Protein AF-A0A522TYA0-F1 (afdb_monomer_lite)

pLDDT: mean 96.05, std 3.78, range [71.38, 98.75]

Secondary structure (DSSP, 8-state):
----SHHHHHHHHHHHT---SS-EEEEES---TTHHHHHTSHHHHTT-EEEE---TTTS-HHHHHHHHHTT-EEEE-TT---EEEEE--

Sequence (89 aa):
MILTTTQPIAKKIREVLAPGNGRRIVIVAFVGQDALQVIGGKDAAKGLELYCWDNPTSTSPIGIRELFKEGARIYFVDDLHMKVFWSER

Radius of gyration: 12.28 Å; chains: 1; bounding box: 30×28×27 Å

Foldseek 3Di:
DDDDDLVVVLVVLLVQLPDDDWAKEWQAAEFDLCNQVSNPHLRSLARHEYEYAPPVVGHDPNRVVRSVVSHHHYHHDPPGHDTDTHIDD

Structure (mmCIF, N/CA/C/O backbone):
data_AF-A0A522TYA0-F1
#
_entry.id   AF-A0A522TYA0-F1
#
loop_
_atom_site.group_PDB
_atom_site.id
_atom_site.type_symbol
_atom_site.label_atom_id
_atom_site.label_alt_id
_atom_site.label_comp_id
_atom_site.label_asym_id
_atom_site.label_entity_id
_atom_site.label_seq_id
_atom_site.pdbx_PDB_ins_code
_atom_site.Cartn_x
_atom_site.Cartn_y
_atom_site.Cartn_z
_atom_site.occupancy
_atom_site.B_iso_or_equiv
_atom_site.auth_seq_id
_atom_site.auth_comp_id
_atom_site.auth_asym_id
_atom_site.auth_atom_id
_atom_site.pdbx_PDB_model_num
ATOM 1 N N . MET A 1 1 ? -14.222 16.419 -7.047 1.00 81.75 1 MET A N 1
ATOM 2 C CA . MET A 1 1 ? -12.945 17.156 -6.903 1.00 81.75 1 MET A CA 1
ATOM 3 C C . MET A 1 1 ? -11.820 16.246 -7.366 1.00 81.75 1 MET A C 1
ATOM 5 O O . MET A 1 1 ? -11.791 15.103 -6.931 1.00 81.75 1 MET A O 1
ATOM 9 N N . ILE A 1 2 ? -10.946 16.724 -8.251 1.00 91.62 2 ILE A N 1
ATOM 10 C CA . ILE A 1 2 ? -9.783 15.976 -8.756 1.00 91.62 2 ILE A CA 1
ATOM 11 C C . ILE A 1 2 ? -8.540 16.478 -8.011 1.00 91.62 2 ILE A C 1
ATOM 13 O O . ILE A 1 2 ? -8.386 17.684 -7.836 1.00 91.62 2 ILE A O 1
ATOM 17 N N . LEU A 1 3 ? -7.683 15.564 -7.547 1.00 95.06 3 LEU A N 1
ATOM 18 C CA . LEU A 1 3 ? -6.427 15.879 -6.857 1.00 95.06 3 LEU A CA 1
ATOM 19 C C . LEU A 1 3 ? -5.267 15.720 -7.847 1.00 95.06 3 LEU A C 1
ATOM 21 O O . LEU A 1 3 ? -5.147 14.667 -8.464 1.00 95.06 3 LEU A O 1
ATOM 25 N N . THR A 1 4 ? -4.427 16.744 -8.005 1.00 94.62 4 THR A N 1
ATOM 26 C CA . THR A 1 4 ? -3.385 16.784 -9.054 1.00 94.62 4 THR A CA 1
ATOM 27 C C . THR A 1 4 ? -1.958 16.854 -8.518 1.00 94.62 4 THR A C 1
ATOM 29 O O . THR A 1 4 ? -1.010 16.800 -9.295 1.00 94.62 4 THR A O 1
ATOM 32 N N . THR A 1 5 ? -1.780 16.960 -7.201 1.00 95.69 5 THR A N 1
ATOM 33 C CA . THR A 1 5 ? -0.461 17.030 -6.563 1.00 95.69 5 THR A CA 1
ATOM 34 C C . THR A 1 5 ? -0.301 15.947 -5.503 1.00 95.69 5 THR A C 1
ATOM 36 O O . THR A 1 5 ? -1.270 15.485 -4.892 1.00 95.69 5 THR A O 1
ATOM 39 N N . THR A 1 6 ? 0.945 15.534 -5.272 1.00 91.88 6 THR A N 1
ATOM 40 C CA . THR A 1 6 ? 1.284 14.391 -4.415 1.00 91.88 6 THR A CA 1
ATOM 41 C C . THR A 1 6 ? 0.776 14.545 -2.984 1.00 91.88 6 THR A C 1
ATOM 43 O O . THR A 1 6 ? 0.226 13.602 -2.422 1.00 91.88 6 THR A O 1
ATOM 46 N N . GLN A 1 7 ? 0.915 15.729 -2.381 1.00 93.94 7 GLN A N 1
ATOM 47 C CA . GLN A 1 7 ? 0.566 15.937 -0.972 1.00 93.94 7 GLN A CA 1
ATOM 48 C C . GLN A 1 7 ? -0.948 15.775 -0.700 1.00 93.94 7 GLN A C 1
ATOM 50 O O . GLN A 1 7 ? -1.297 15.001 0.195 1.00 93.94 7 GLN A O 1
ATOM 55 N N . PRO A 1 8 ? -1.868 16.416 -1.450 1.00 95.69 8 PRO A N 1
ATOM 56 C CA . PRO A 1 8 ? -3.303 16.152 -1.343 1.00 95.69 8 PRO A CA 1
ATOM 57 C C . PRO A 1 8 ? -3.691 14.699 -1.624 1.00 95.69 8 PRO A C 1
ATOM 59 O O . PRO A 1 8 ? -4.552 14.168 -0.927 1.00 95.69 8 PRO A O 1
ATOM 62 N N . ILE A 1 9 ? -3.055 14.043 -2.603 1.00 95.12 9 ILE A N 1
ATOM 63 C CA . ILE A 1 9 ? -3.317 12.627 -2.911 1.00 95.12 9 ILE A CA 1
ATOM 64 C C . ILE A 1 9 ? -2.932 11.747 -1.719 1.00 95.12 9 ILE A C 1
ATOM 66 O O . ILE A 1 9 ? -3.758 10.974 -1.240 1.00 95.12 9 ILE A O 1
ATOM 70 N N . ALA A 1 10 ? -1.721 11.911 -1.180 1.00 94.19 10 ALA A N 1
ATOM 71 C CA . ALA A 1 10 ? -1.253 11.164 -0.014 1.00 94.19 10 ALA A CA 1
ATOM 72 C C . ALA A 1 10 ? -2.143 11.411 1.212 1.00 94.19 10 ALA A C 1
ATOM 74 O O . ALA A 1 10 ? -2.512 10.471 1.915 1.00 94.19 10 ALA A O 1
ATOM 75 N N . LYS A 1 11 ? -2.559 12.665 1.442 1.00 95.88 11 LYS A N 1
ATOM 76 C CA . LYS A 1 11 ? -3.534 12.993 2.489 1.00 95.88 11 LYS A CA 1
ATOM 77 C C . LYS A 1 11 ? -4.836 12.218 2.281 1.00 95.88 11 LYS A C 1
ATOM 79 O O . LYS A 1 11 ? -5.333 11.616 3.228 1.00 95.88 11 LYS A O 1
ATOM 84 N N . LYS A 1 12 ? -5.364 12.184 1.054 1.00 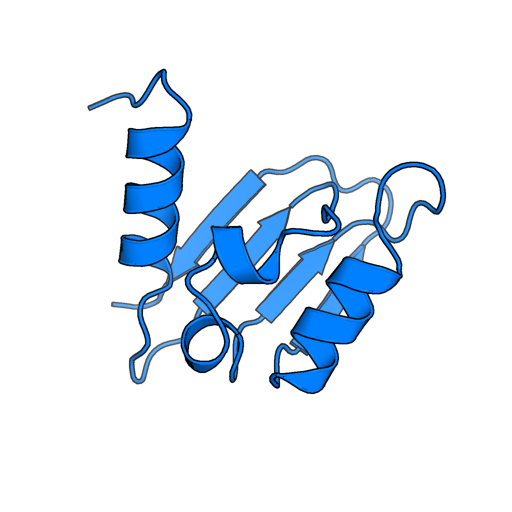96.50 12 LYS A N 1
ATOM 85 C CA . LYS A 1 12 ? -6.627 11.498 0.772 1.00 96.50 12 LYS A CA 1
ATOM 86 C C . LYS A 1 12 ? -6.526 9.982 0.910 1.00 96.50 12 LYS A C 1
ATOM 88 O O . LYS A 1 12 ? -7.456 9.371 1.426 1.00 96.50 12 LYS A O 1
ATOM 93 N N . ILE A 1 13 ? -5.405 9.387 0.506 1.00 96.25 13 ILE A N 1
ATOM 94 C CA . ILE A 1 13 ? -5.120 7.961 0.717 1.00 96.25 13 ILE A CA 1
ATOM 95 C C . ILE A 1 13 ? -5.151 7.636 2.212 1.00 96.25 13 ILE A C 1
ATOM 97 O O . ILE A 1 13 ? -5.865 6.724 2.617 1.00 96.25 13 ILE A O 1
ATOM 101 N N . ARG A 1 14 ? -4.449 8.418 3.043 1.00 96.81 14 ARG A N 1
ATOM 102 C CA . ARG A 1 14 ? -4.439 8.229 4.505 1.00 96.81 14 ARG A CA 1
ATOM 103 C C . ARG A 1 14 ? -5.815 8.388 5.124 1.00 96.81 14 ARG A C 1
ATOM 105 O O . ARG A 1 14 ? -6.161 7.633 6.020 1.00 96.81 14 ARG A O 1
ATOM 112 N N . GLU A 1 15 ? -6.602 9.351 4.642 1.00 95.94 15 GLU A N 1
ATOM 113 C CA . GLU A 1 15 ? -7.996 9.470 5.051 1.00 95.94 15 GLU A CA 1
ATOM 114 C C . GLU A 1 15 ? -8.734 8.174 4.726 1.00 95.94 15 GLU A C 1
ATOM 116 O O . GLU A 1 15 ? -9.243 7.550 5.645 1.00 95.94 15 GLU A O 1
ATOM 121 N N . VAL A 1 16 ? -8.767 7.743 3.458 1.00 95.94 16 VAL A N 1
ATOM 122 C CA . VAL A 1 16 ? -9.478 6.528 3.016 1.00 95.94 16 VAL A CA 1
ATOM 123 C C . VAL A 1 16 ? -9.053 5.302 3.826 1.00 95.94 16 VAL A C 1
ATOM 125 O O . VAL A 1 16 ? -9.919 4.554 4.267 1.00 95.94 16 VAL A O 1
ATOM 128 N N . LEU A 1 17 ? -7.757 5.128 4.078 1.00 96.62 17 LEU A N 1
ATOM 129 C CA . LEU A 1 17 ? -7.193 3.967 4.772 1.00 96.62 17 LEU A CA 1
ATOM 130 C C . LEU A 1 17 ? -7.109 4.107 6.300 1.00 96.62 17 LEU A C 1
ATOM 132 O O . LEU A 1 17 ? -6.542 3.226 6.957 1.00 96.62 17 LEU A O 1
ATOM 136 N N . ALA A 1 18 ? -7.659 5.184 6.868 1.00 95.00 18 ALA A N 1
ATOM 137 C CA . ALA A 1 18 ? -7.648 5.413 8.307 1.00 95.00 18 ALA A CA 1
ATOM 138 C C . ALA A 1 18 ? -8.192 4.183 9.069 1.00 95.00 18 ALA A C 1
ATOM 140 O O . ALA A 1 18 ? -9.151 3.558 8.602 1.00 95.00 18 ALA A O 1
ATOM 141 N N . PRO A 1 19 ? -7.596 3.814 10.218 1.00 93.12 19 PRO A N 1
ATOM 142 C CA . PRO A 1 19 ? -8.040 2.665 11.001 1.00 93.12 19 PRO A CA 1
ATOM 143 C C . PRO A 1 19 ? -9.527 2.736 11.369 1.00 93.12 19 PRO A C 1
ATOM 145 O O . PRO A 1 19 ? -10.051 3.796 11.705 1.00 93.12 19 PRO A O 1
ATOM 148 N N . GLY A 1 20 ? -10.194 1.585 11.334 1.00 89.31 20 GLY A N 1
ATOM 149 C CA . GLY A 1 20 ? -11.610 1.425 11.652 1.00 89.31 20 GLY A CA 1
ATOM 150 C C . GLY A 1 20 ? -11.996 -0.055 11.681 1.00 89.31 20 GLY A C 1
ATOM 151 O O . GLY A 1 20 ? -11.142 -0.920 11.481 1.00 89.31 20 GLY A O 1
ATOM 152 N N . ASN A 1 21 ? -13.277 -0.345 11.922 1.00 85.00 21 ASN A N 1
ATOM 153 C CA . ASN A 1 21 ? -13.779 -1.723 12.027 1.00 85.00 21 ASN A CA 1
ATOM 154 C C . ASN A 1 21 ? -14.067 -2.385 10.665 1.00 85.00 21 ASN A C 1
ATOM 156 O O . ASN A 1 21 ? -14.231 -3.600 10.609 1.00 85.00 21 ASN A O 1
ATOM 160 N N . GLY A 1 22 ? -14.142 -1.598 9.586 1.00 93.31 22 GLY A N 1
ATOM 161 C CA . GLY A 1 22 ? -14.435 -2.074 8.233 1.00 93.31 22 GLY A CA 1
ATOM 162 C C . GLY A 1 22 ? -13.208 -2.586 7.474 1.00 93.31 22 GLY A C 1
ATOM 163 O O . GLY A 1 22 ? -12.052 -2.337 7.844 1.00 93.31 22 GLY A O 1
ATOM 164 N N . ARG A 1 23 ? -13.459 -3.291 6.366 1.00 96.62 23 ARG A N 1
ATOM 165 C CA . ARG A 1 23 ? -12.396 -3.746 5.457 1.00 96.62 23 ARG A CA 1
ATOM 166 C C . ARG A 1 23 ? -11.668 -2.567 4.812 1.00 96.62 23 ARG A C 1
ATOM 168 O O . ARG A 1 23 ? -12.275 -1.565 4.449 1.00 96.62 23 ARG A O 1
ATOM 175 N N . ARG A 1 24 ? -10.356 -2.709 4.618 1.00 97.75 24 ARG A N 1
ATOM 176 C CA . ARG A 1 24 ? -9.499 -1.736 3.923 1.00 97.75 24 ARG A CA 1
ATOM 177 C C . ARG A 1 24 ? -8.681 -2.470 2.873 1.00 97.75 24 ARG A C 1
ATOM 179 O O . ARG A 1 24 ? -8.016 -3.452 3.200 1.00 97.75 24 ARG A O 1
ATOM 186 N N . ILE A 1 25 ? -8.758 -2.002 1.631 1.00 98.25 25 ILE A N 1
ATOM 187 C CA . ILE A 1 25 ? -8.179 -2.664 0.464 1.00 98.25 25 ILE A CA 1
ATOM 188 C C . ILE A 1 25 ? -7.347 -1.657 -0.331 1.00 98.25 25 ILE A C 1
ATOM 190 O O . ILE A 1 25 ? -7.798 -0.553 -0.648 1.00 98.25 25 ILE A O 1
ATOM 194 N N . VAL A 1 26 ? -6.137 -2.072 -0.685 1.00 98.44 26 VAL A N 1
ATOM 195 C CA . VAL A 1 26 ? -5.250 -1.385 -1.618 1.00 98.44 26 VAL A CA 1
ATOM 196 C C . VAL A 1 26 ? -4.954 -2.333 -2.768 1.00 98.44 26 VAL A C 1
ATOM 198 O O . VAL A 1 26 ? -4.487 -3.446 -2.553 1.00 98.44 26 VAL A O 1
ATOM 201 N N . ILE A 1 27 ? -5.220 -1.888 -3.990 1.00 98.62 27 ILE A N 1
ATOM 202 C CA . ILE A 1 27 ? -4.885 -2.616 -5.214 1.00 98.62 27 ILE A CA 1
ATOM 203 C C . ILE A 1 27 ? -3.980 -1.709 -6.030 1.00 98.62 27 ILE A C 1
ATOM 205 O O . ILE A 1 27 ? -4.444 -0.729 -6.611 1.00 98.62 27 ILE A O 1
ATOM 209 N N . VAL A 1 28 ? -2.685 -1.992 -6.051 1.00 98.44 28 VAL A N 1
ATOM 210 C CA . VAL A 1 28 ? -1.692 -1.137 -6.709 1.00 98.44 28 VAL A CA 1
ATOM 211 C C . VAL A 1 28 ? -0.749 -1.975 -7.541 1.00 98.44 28 VAL A C 1
ATOM 213 O O . VAL A 1 28 ? -0.359 -3.053 -7.128 1.00 98.44 28 VAL A O 1
ATOM 216 N N . ALA A 1 29 ? -0.347 -1.460 -8.698 1.00 98.25 29 ALA A N 1
ATOM 217 C CA . ALA A 1 29 ? 0.613 -2.148 -9.554 1.00 98.25 29 ALA A CA 1
ATOM 218 C C . ALA A 1 29 ? 1.898 -2.513 -8.800 1.00 98.25 29 ALA A C 1
ATOM 220 O O . ALA A 1 29 ? 2.301 -3.671 -8.766 1.00 98.25 29 ALA A O 1
ATOM 221 N N . PHE A 1 30 ? 2.495 -1.513 -8.147 1.00 98.31 30 PHE A N 1
ATOM 222 C CA . PHE A 1 30 ? 3.808 -1.621 -7.527 1.00 98.31 30 PHE A CA 1
ATOM 223 C C . PHE A 1 30 ? 3.819 -0.988 -6.145 1.00 98.31 30 PHE A C 1
ATOM 225 O O . PHE A 1 30 ? 3.059 -0.056 -5.862 1.00 98.31 30 PHE A O 1
ATOM 232 N N . VAL A 1 31 ? 4.719 -1.482 -5.301 1.00 98.25 31 VAL A N 1
ATOM 233 C CA . VAL A 1 31 ? 4.902 -1.010 -3.926 1.00 98.25 31 VAL A CA 1
ATOM 234 C C . VAL A 1 31 ? 6.295 -0.408 -3.788 1.00 98.25 31 VAL A C 1
ATOM 236 O O . VAL A 1 31 ? 7.292 -1.089 -4.008 1.00 98.25 31 VAL A O 1
ATOM 239 N N . GLY A 1 32 ? 6.367 0.872 -3.422 1.00 97.69 32 GLY A N 1
ATOM 240 C CA . GLY A 1 32 ? 7.626 1.567 -3.143 1.00 97.69 32 GLY A CA 1
ATOM 241 C C . GLY A 1 32 ? 8.221 1.194 -1.782 1.00 97.69 32 GLY A C 1
ATOM 242 O O . GLY A 1 32 ? 7.542 0.638 -0.920 1.00 97.69 32 GLY A O 1
ATOM 243 N N . GLN A 1 33 ? 9.496 1.527 -1.571 1.00 97.50 33 GLN A N 1
ATOM 244 C CA . GLN A 1 33 ? 10.166 1.320 -0.279 1.00 97.50 33 GLN A CA 1
ATOM 245 C C . GLN A 1 33 ? 9.508 2.127 0.855 1.00 97.50 33 GLN A C 1
ATOM 247 O O . GLN A 1 33 ? 9.526 1.694 1.997 1.00 97.50 33 GLN A O 1
ATOM 252 N N . ASP A 1 34 ? 8.903 3.269 0.538 1.00 96.06 34 ASP A N 1
ATOM 253 C CA . ASP A 1 34 ? 8.259 4.209 1.460 1.00 96.06 34 ASP A CA 1
ATOM 254 C C . ASP A 1 34 ? 6.738 3.984 1.608 1.00 96.06 34 ASP A C 1
ATOM 256 O O . ASP A 1 34 ? 5.996 4.850 2.090 1.00 96.06 34 ASP A O 1
ATOM 260 N N . ALA A 1 35 ? 6.236 2.820 1.182 1.00 97.12 35 ALA A N 1
ATOM 261 C CA . ALA A 1 35 ? 4.803 2.543 1.141 1.00 97.12 35 ALA A CA 1
ATOM 262 C C . ALA A 1 35 ? 4.126 2.673 2.514 1.00 97.12 35 ALA A C 1
ATOM 264 O O . ALA A 1 35 ? 3.005 3.180 2.599 1.00 97.12 35 ALA A O 1
ATOM 265 N N . LEU A 1 36 ? 4.812 2.284 3.595 1.00 97.06 36 LEU A N 1
ATOM 266 C CA . LEU A 1 36 ? 4.293 2.396 4.959 1.00 97.06 36 LEU A CA 1
ATOM 267 C C . LEU A 1 36 ? 4.017 3.864 5.341 1.00 97.06 36 LEU A C 1
ATOM 269 O O . LEU A 1 36 ? 2.975 4.180 5.916 1.00 97.06 36 LEU A O 1
ATOM 273 N N . GLN A 1 37 ? 4.910 4.784 4.977 1.00 95.31 37 GLN A N 1
ATOM 274 C CA . GLN A 1 37 ? 4.788 6.223 5.229 1.00 95.31 37 GLN A CA 1
ATOM 275 C C . GLN A 1 37 ? 3.689 6.856 4.363 1.00 95.31 37 GLN A C 1
ATOM 277 O O . GLN A 1 37 ? 2.984 7.777 4.800 1.00 95.31 37 GLN A O 1
ATOM 282 N N . VAL A 1 38 ? 3.508 6.357 3.137 1.00 94.50 38 VAL A N 1
ATOM 283 C CA . VAL A 1 38 ? 2.440 6.806 2.235 1.00 94.50 38 VAL A CA 1
ATOM 284 C C . VAL A 1 38 ? 1.067 6.473 2.820 1.00 94.50 38 VAL A C 1
ATOM 286 O O . VAL A 1 38 ? 0.237 7.377 2.939 1.00 94.50 38 VAL A O 1
ATOM 289 N N . ILE A 1 39 ? 0.840 5.229 3.262 1.00 95.12 39 ILE A N 1
ATOM 290 C CA . ILE A 1 39 ? -0.478 4.790 3.760 1.00 95.12 39 ILE A CA 1
ATOM 291 C C . ILE A 1 39 ? -0.842 5.326 5.152 1.00 95.12 39 ILE A C 1
ATOM 293 O O . ILE A 1 39 ? -2.004 5.249 5.538 1.00 95.12 39 ILE A O 1
ATOM 297 N N . GLY A 1 40 ? 0.109 5.915 5.886 1.00 94.62 40 GLY A N 1
ATOM 298 C CA . GLY A 1 40 ? -0.142 6.528 7.198 1.00 94.62 40 GLY A CA 1
ATOM 299 C C . GLY A 1 40 ? 0.460 5.782 8.389 1.00 94.62 40 GLY A C 1
ATOM 300 O O . GLY A 1 40 ? 0.095 6.064 9.525 1.00 94.62 40 GLY A O 1
ATOM 301 N N . GLY A 1 41 ? 1.401 4.869 8.150 1.00 96.25 41 GLY A N 1
ATOM 302 C CA . GLY A 1 41 ? 2.167 4.194 9.191 1.00 96.25 41 GLY A CA 1
ATOM 303 C C . GLY A 1 41 ? 1.565 2.868 9.656 1.00 96.25 41 GLY A C 1
ATOM 304 O O . GLY A 1 41 ? 0.747 2.244 8.981 1.00 96.25 41 GLY A O 1
ATOM 305 N N . LYS A 1 42 ? 2.020 2.428 10.831 1.00 96.88 42 LYS A N 1
ATOM 306 C CA . LYS A 1 42 ? 1.795 1.078 11.372 1.00 96.88 42 LYS A CA 1
ATOM 307 C C . LYS A 1 42 ? 0.318 0.759 11.599 1.00 96.88 42 LYS A C 1
ATOM 309 O O . LYS A 1 42 ? -0.159 -0.289 11.174 1.00 96.88 42 LYS A O 1
ATOM 314 N N . ASP A 1 43 ? -0.426 1.692 12.191 1.00 95.12 43 ASP A N 1
ATOM 315 C CA . ASP A 1 43 ? -1.853 1.495 12.478 1.00 95.12 43 ASP A CA 1
ATOM 316 C C . ASP A 1 43 ? -2.683 1.353 11.194 1.00 95.12 43 ASP A C 1
ATOM 318 O O . ASP A 1 43 ? -3.647 0.584 11.138 1.00 95.12 43 ASP A O 1
ATOM 322 N N . ALA A 1 44 ? -2.286 2.057 10.129 1.00 95.69 44 ALA A N 1
ATOM 323 C CA . ALA A 1 44 ? -2.918 1.935 8.822 1.00 95.69 44 ALA A CA 1
ATOM 324 C C . ALA A 1 44 ? -2.613 0.580 8.157 1.00 95.69 44 ALA A C 1
ATOM 326 O O . ALA A 1 44 ? -3.488 0.026 7.494 1.00 95.69 44 ALA A O 1
ATOM 327 N N . ALA A 1 45 ? -1.413 0.026 8.361 1.00 97.56 45 ALA A N 1
ATOM 328 C CA . ALA A 1 45 ? -1.009 -1.266 7.803 1.00 97.56 45 ALA A CA 1
ATOM 329 C C . ALA A 1 45 ? -1.734 -2.455 8.452 1.00 97.56 45 ALA A C 1
ATOM 331 O O . ALA A 1 45 ? -2.097 -3.412 7.766 1.00 97.56 45 ALA A O 1
ATOM 332 N N . LYS A 1 46 ? -1.979 -2.403 9.765 1.00 96.69 46 LYS A N 1
ATOM 333 C CA . LYS A 1 46 ? -2.568 -3.518 10.514 1.00 96.69 46 LYS A CA 1
ATOM 334 C C . LYS A 1 46 ? -3.944 -3.903 9.968 1.00 96.69 46 LYS A C 1
ATOM 336 O O . LYS A 1 46 ? -4.886 -3.125 10.072 1.00 96.69 46 LYS A O 1
ATOM 341 N N . GLY A 1 47 ? -4.085 -5.119 9.438 1.00 95.50 47 GLY A N 1
ATOM 342 C CA . GLY A 1 47 ? -5.341 -5.641 8.883 1.00 95.50 47 GLY A CA 1
ATOM 343 C C . GLY A 1 47 ? -5.691 -5.139 7.475 1.00 95.50 47 GLY A C 1
ATOM 344 O O . GLY A 1 47 ? -6.742 -5.511 6.951 1.00 95.50 47 GLY A O 1
ATOM 345 N N . LEU A 1 48 ? -4.826 -4.329 6.855 1.00 97.88 48 LEU A N 1
ATOM 346 C CA . LEU A 1 48 ? -4.956 -3.888 5.466 1.00 97.88 48 LEU A CA 1
ATOM 347 C C . LEU A 1 48 ? -4.828 -5.081 4.510 1.00 97.88 48 LEU A C 1
ATOM 349 O O . LEU A 1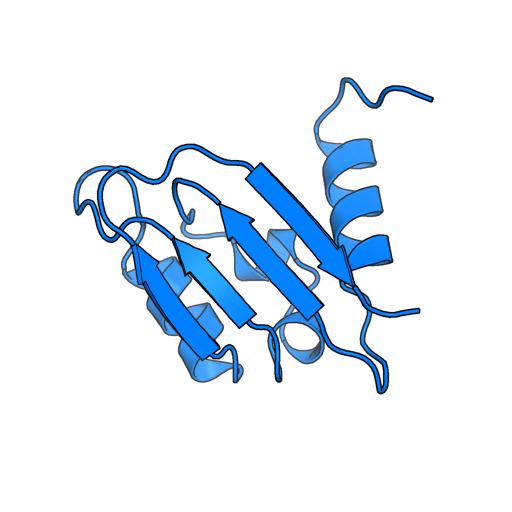 48 ? -3.960 -5.929 4.702 1.00 97.88 48 LEU A O 1
ATOM 353 N N . GLU A 1 49 ? -5.657 -5.148 3.472 1.00 98.50 49 GLU A N 1
ATOM 354 C CA . GLU A 1 49 ? -5.458 -6.063 2.343 1.00 98.50 49 GLU A CA 1
ATOM 355 C C . GLU A 1 49 ? -4.729 -5.320 1.219 1.00 98.50 49 GLU A C 1
ATOM 357 O O . GLU A 1 49 ? -5.200 -4.282 0.757 1.00 98.50 49 GLU A O 1
ATOM 362 N N . LEU A 1 50 ? -3.588 -5.844 0.779 1.00 98.62 50 LEU A N 1
ATOM 363 C CA . LEU A 1 50 ? -2.784 -5.297 -0.308 1.00 98.62 50 LEU A CA 1
ATOM 364 C C . LEU A 1 50 ? -2.688 -6.314 -1.441 1.00 98.62 50 LEU A C 1
ATOM 366 O O . LEU A 1 50 ? -2.192 -7.414 -1.231 1.00 98.62 50 LEU A O 1
ATOM 370 N N . TYR A 1 51 ? -3.102 -5.910 -2.635 1.00 98.75 51 TYR A N 1
ATOM 371 C CA . TYR A 1 51 ? -2.924 -6.656 -3.874 1.00 98.75 51 TYR A CA 1
ATOM 372 C C . TYR A 1 51 ? -1.911 -5.906 -4.741 1.00 98.75 51 TYR A C 1
ATOM 374 O O . TYR A 1 51 ? -2.135 -4.731 -5.058 1.00 98.75 51 TYR A O 1
ATOM 382 N N . CYS A 1 52 ? -0.800 -6.551 -5.096 1.00 98.50 52 CYS A N 1
ATOM 383 C CA . CYS A 1 52 ? 0.235 -5.964 -5.950 1.00 98.50 52 CYS A CA 1
ATOM 384 C C . CYS A 1 52 ? 0.875 -6.976 -6.901 1.00 98.50 52 CYS A C 1
ATOM 386 O O . CYS A 1 52 ? 0.741 -8.176 -6.703 1.00 98.50 52 CYS A O 1
ATOM 388 N N . TRP A 1 53 ? 1.579 -6.504 -7.930 1.00 98.25 53 TRP A N 1
ATOM 389 C CA . TRP A 1 53 ? 2.430 -7.375 -8.740 1.00 98.25 53 TRP A CA 1
ATOM 390 C C . TRP A 1 53 ? 3.812 -7.495 -8.082 1.00 98.25 53 TRP A C 1
ATOM 392 O 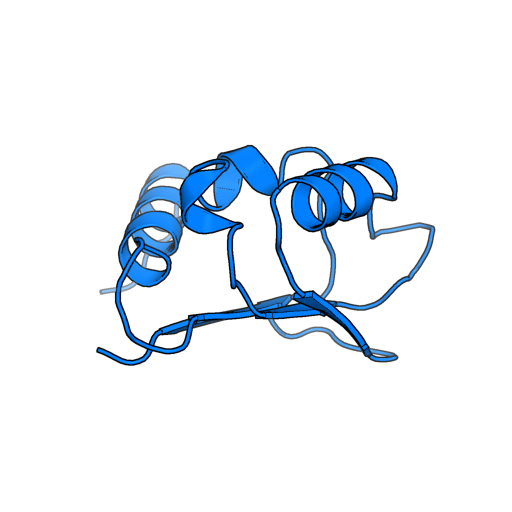O . TRP A 1 53 ? 4.422 -6.484 -7.723 1.00 98.25 53 TRP A O 1
ATOM 402 N N . ASP A 1 54 ? 4.335 -8.709 -7.923 1.00 96.44 54 ASP A N 1
ATOM 403 C CA . ASP A 1 54 ? 5.644 -9.005 -7.318 1.00 96.44 54 ASP A CA 1
ATOM 404 C C . ASP A 1 54 ? 6.830 -8.820 -8.277 1.00 96.44 54 ASP A C 1
ATOM 406 O O . ASP A 1 54 ? 7.917 -9.353 -8.051 1.00 96.44 54 ASP A O 1
ATOM 410 N N . ASN A 1 55 ? 6.656 -8.014 -9.328 1.00 95.88 55 ASN A N 1
ATOM 411 C CA . ASN A 1 55 ? 7.711 -7.732 -10.289 1.00 95.88 55 ASN A CA 1
ATOM 412 C C . ASN A 1 55 ? 8.976 -7.193 -9.581 1.00 95.88 55 ASN A C 1
ATOM 414 O O . ASN A 1 55 ? 8.937 -6.092 -9.014 1.00 95.88 55 ASN A O 1
ATOM 418 N N . PRO A 1 56 ? 10.122 -7.895 -9.672 1.00 91.12 56 PRO A N 1
ATOM 419 C CA . PRO A 1 56 ? 11.319 -7.57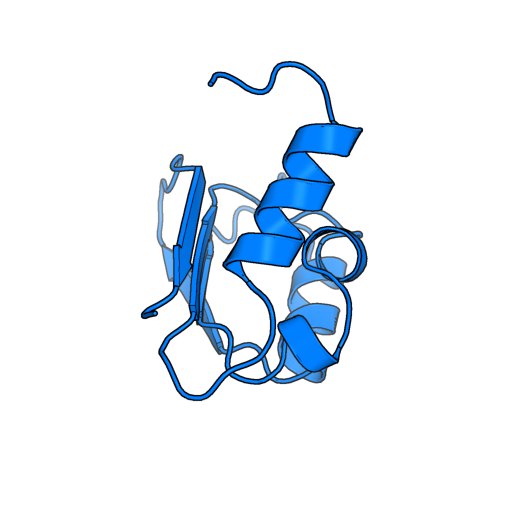4 -8.895 1.00 91.12 56 PRO A CA 1
ATOM 420 C C . PRO A 1 56 ? 12.002 -6.270 -9.325 1.00 91.12 56 PRO A C 1
ATOM 422 O O . PRO A 1 56 ? 12.832 -5.741 -8.590 1.00 91.12 56 PRO A O 1
ATOM 425 N N . THR A 1 57 ? 11.670 -5.737 -10.506 1.00 94.12 57 THR A N 1
ATOM 426 C CA . THR A 1 57 ? 12.207 -4.456 -10.995 1.00 94.12 57 THR A CA 1
ATOM 427 C C . THR A 1 57 ? 11.444 -3.247 -10.457 1.00 94.12 57 THR A C 1
ATOM 429 O O . THR A 1 57 ? 11.975 -2.141 -10.469 1.00 94.12 57 THR A O 1
ATOM 432 N N . SER A 1 58 ? 10.197 -3.442 -10.013 1.00 95.88 58 SER A N 1
ATOM 433 C CA . SER A 1 58 ? 9.257 -2.346 -9.741 1.00 95.88 58 SER A CA 1
ATOM 434 C C . SER A 1 58 ? 8.707 -2.359 -8.314 1.00 95.88 58 SER A C 1
ATOM 436 O O . SER A 1 58 ? 8.519 -1.300 -7.717 1.00 95.88 58 SER A O 1
ATOM 438 N N . THR A 1 59 ? 8.471 -3.542 -7.744 1.00 98.06 59 THR A N 1
ATOM 439 C CA . THR A 1 59 ? 7.993 -3.704 -6.369 1.00 98.06 59 THR A CA 1
ATOM 440 C C . THR A 1 59 ? 9.169 -3.887 -5.417 1.00 98.06 59 THR A C 1
ATOM 442 O O . THR A 1 59 ? 9.968 -4.812 -5.542 1.00 98.06 59 THR A O 1
ATOM 445 N N . SER A 1 60 ? 9.271 -2.999 -4.429 1.00 98.06 60 SER A N 1
ATOM 446 C CA . SER A 1 60 ? 10.327 -3.025 -3.425 1.00 98.06 60 SER A CA 1
ATOM 447 C C . SER A 1 60 ? 10.110 -4.172 -2.430 1.00 98.06 60 SER A C 1
ATOM 449 O O . SER A 1 60 ? 9.139 -4.138 -1.665 1.00 98.06 60 SER A O 1
ATOM 451 N N . PRO A 1 61 ? 11.040 -5.141 -2.324 1.00 97.31 61 PRO A N 1
ATOM 452 C CA . PRO A 1 61 ? 10.951 -6.189 -1.308 1.00 97.31 61 PRO A CA 1
ATOM 453 C C . PRO A 1 61 ? 11.059 -5.628 0.119 1.00 97.31 61 PRO A C 1
ATOM 455 O O . PRO A 1 61 ? 10.561 -6.241 1.063 1.00 97.31 61 PRO A O 1
ATOM 458 N N . ILE A 1 62 ? 11.682 -4.454 0.289 1.00 97.69 62 ILE A N 1
ATOM 459 C CA . ILE A 1 62 ? 11.769 -3.760 1.581 1.00 97.69 62 ILE A CA 1
ATOM 460 C C . ILE A 1 62 ? 10.387 -3.235 1.980 1.00 97.69 62 ILE A C 1
ATOM 462 O O . ILE A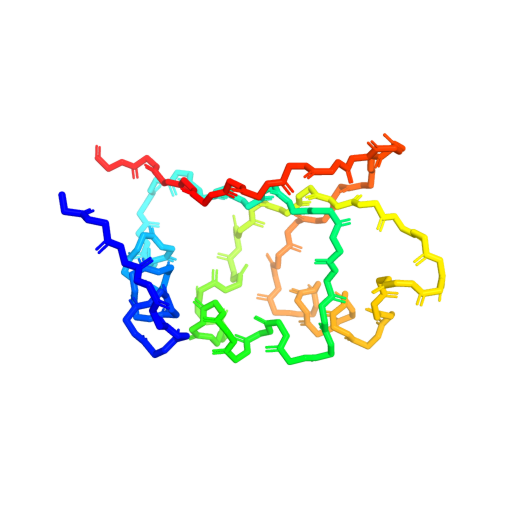 1 62 ? 9.926 -3.543 3.076 1.00 97.69 62 ILE A O 1
ATOM 466 N N . GLY A 1 63 ? 9.693 -2.531 1.078 1.00 97.69 63 GLY A N 1
ATOM 467 C CA . GLY A 1 63 ? 8.348 -2.005 1.346 1.00 97.69 63 GLY A CA 1
ATOM 468 C C . GLY A 1 63 ? 7.332 -3.110 1.652 1.00 97.69 63 GLY A C 1
ATOM 469 O O . GLY A 1 63 ? 6.574 -3.014 2.616 1.00 97.69 63 GLY A O 1
ATOM 470 N N . ILE A 1 64 ? 7.377 -4.212 0.893 1.00 98.25 64 ILE A N 1
ATOM 471 C CA . ILE A 1 64 ? 6.569 -5.415 1.156 1.00 98.25 64 ILE A CA 1
ATOM 472 C C . ILE A 1 64 ? 6.849 -5.974 2.556 1.00 98.25 64 ILE A C 1
ATOM 474 O O . ILE A 1 64 ? 5.916 -6.237 3.316 1.00 98.25 64 ILE A O 1
ATOM 478 N N . ARG A 1 65 ? 8.127 -6.123 2.927 1.00 97.94 65 ARG A N 1
ATOM 479 C CA . ARG A 1 65 ? 8.523 -6.647 4.241 1.00 97.94 65 ARG A CA 1
ATOM 480 C C . ARG A 1 65 ? 8.039 -5.759 5.384 1.00 97.94 65 ARG A C 1
ATOM 482 O O . ARG A 1 65 ? 7.578 -6.287 6.394 1.00 97.94 65 ARG A O 1
ATOM 489 N N . GLU A 1 66 ? 8.156 -4.442 5.250 1.00 98.19 66 GLU A N 1
ATOM 490 C CA . GLU A 1 66 ? 7.700 -3.498 6.273 1.00 98.19 66 GLU A CA 1
ATOM 491 C C . GLU A 1 66 ? 6.183 -3.568 6.464 1.00 98.19 66 GLU A C 1
ATOM 493 O O . GLU A 1 66 ? 5.720 -3.716 7.591 1.00 98.19 66 GLU A O 1
ATOM 498 N N . LEU A 1 67 ? 5.407 -3.562 5.378 1.00 98.44 67 LEU A N 1
ATOM 499 C CA . LEU A 1 67 ? 3.947 -3.682 5.448 1.00 98.44 67 LEU A CA 1
ATOM 500 C C . LEU A 1 67 ? 3.506 -5.010 6.070 1.00 98.44 67 LEU A C 1
ATOM 502 O O . LEU A 1 67 ? 2.643 -5.025 6.948 1.00 98.44 67 LEU A O 1
ATOM 506 N N . PHE A 1 68 ? 4.127 -6.116 5.656 1.00 98.19 68 PHE A N 1
ATOM 507 C CA . PHE A 1 68 ? 3.845 -7.440 6.206 1.00 98.19 68 PHE A CA 1
ATOM 508 C C . PHE A 1 68 ? 4.134 -7.498 7.711 1.00 98.19 68 PHE A C 1
ATOM 510 O O . PHE A 1 68 ? 3.305 -7.967 8.490 1.00 98.19 68 PHE A O 1
ATOM 517 N N . LYS A 1 69 ? 5.286 -6.963 8.138 1.00 98.25 69 LYS A N 1
ATOM 518 C CA . LYS A 1 69 ? 5.690 -6.918 9.550 1.00 98.25 69 LYS A CA 1
ATOM 519 C C . LYS A 1 69 ? 4.704 -6.133 10.418 1.00 98.25 69 LYS A C 1
ATOM 521 O O . LYS A 1 69 ? 4.487 -6.504 11.567 1.00 98.25 69 LYS A O 1
ATOM 526 N N . GLU A 1 70 ? 4.109 -5.072 9.880 1.00 98.00 70 GLU A N 1
ATOM 527 C CA . GLU A 1 70 ? 3.124 -4.241 10.586 1.00 98.00 70 GLU A CA 1
ATOM 528 C C . GLU A 1 70 ? 1.680 -4.780 10.465 1.00 98.00 70 GLU A C 1
ATOM 530 O O . GLU A 1 70 ? 0.729 -4.155 10.934 1.00 98.00 70 GLU A O 1
ATOM 535 N N . GLY A 1 71 ? 1.500 -5.977 9.892 1.00 97.69 71 GLY A N 1
ATOM 536 C CA . GLY A 1 71 ? 0.237 -6.717 9.916 1.00 97.69 71 GLY A CA 1
ATOM 537 C C . GLY A 1 71 ? -0.653 -6.535 8.687 1.00 97.69 71 GLY A C 1
ATOM 538 O O . GLY A 1 71 ? -1.848 -6.834 8.771 1.00 97.69 71 GLY A O 1
ATOM 539 N N . ALA A 1 72 ? -0.111 -6.054 7.565 1.00 98.19 72 ALA A N 1
ATOM 540 C CA . ALA A 1 72 ? -0.816 -6.084 6.287 1.00 98.19 72 ALA A CA 1
ATOM 541 C C . ALA A 1 72 ? -0.866 -7.514 5.722 1.00 98.19 72 ALA A C 1
ATOM 543 O O . ALA A 1 72 ? 0.089 -8.285 5.825 1.00 98.19 72 ALA A O 1
ATOM 544 N N . ARG A 1 73 ? -1.980 -7.856 5.076 1.00 98.50 73 ARG A N 1
ATOM 545 C CA . ARG A 1 73 ? -2.163 -9.098 4.317 1.00 98.50 73 ARG A CA 1
ATOM 546 C C . ARG A 1 73 ? -1.842 -8.817 2.858 1.00 98.50 73 ARG A C 1
ATOM 548 O O . ARG A 1 73 ? -2.508 -7.985 2.249 1.00 98.50 73 ARG A O 1
ATOM 555 N N . ILE A 1 74 ? -0.824 -9.483 2.325 1.00 98.50 74 ILE A N 1
ATOM 556 C CA . ILE A 1 74 ? -0.286 -9.211 0.990 1.00 98.50 74 ILE A CA 1
ATOM 557 C C . ILE A 1 74 ? -0.655 -10.358 0.053 1.00 98.50 74 ILE A C 1
ATOM 559 O O . ILE A 1 74 ? -0.444 -11.523 0.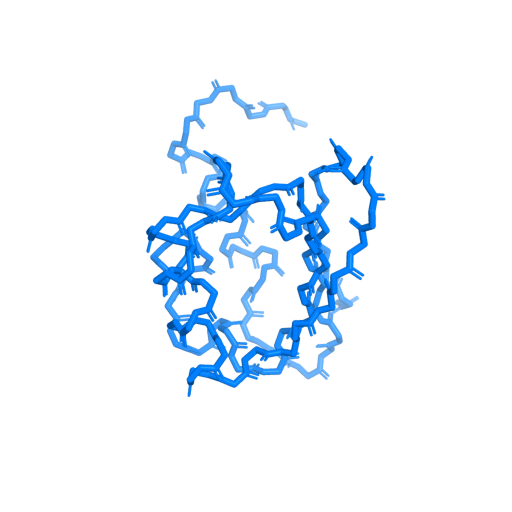384 1.00 98.50 74 ILE A O 1
ATOM 563 N N . TYR A 1 75 ? -1.184 -10.006 -1.112 1.00 98.69 75 TYR A N 1
ATOM 564 C CA . TYR A 1 75 ? -1.559 -10.906 -2.190 1.00 98.69 75 TYR A CA 1
ATOM 565 C C . TYR A 1 75 ? -0.851 -10.455 -3.463 1.00 98.69 75 TYR A C 1
ATOM 567 O O . TYR A 1 75 ? -0.902 -9.275 -3.819 1.00 98.69 75 TYR A O 1
ATOM 575 N N . PHE A 1 76 ? -0.206 -11.391 -4.151 1.00 98.44 76 PHE A N 1
ATOM 576 C CA . PHE A 1 76 ? 0.438 -11.105 -5.424 1.00 98.44 76 PHE A CA 1
ATOM 577 C C . PHE A 1 76 ? -0.484 -11.454 -6.591 1.00 98.44 76 PHE A C 1
ATOM 579 O O . PHE A 1 76 ? -1.169 -12.477 -6.558 1.00 98.44 76 PHE A O 1
ATOM 586 N N . VAL A 1 77 ? -0.545 -10.563 -7.580 1.00 98.12 77 VAL A N 1
ATOM 587 C CA . VAL A 1 77 ? -1.399 -10.672 -8.767 1.00 98.12 77 VAL A CA 1
ATOM 588 C C . VAL A 1 77 ? -0.573 -10.315 -9.997 1.00 98.12 77 VAL A C 1
ATOM 590 O O . VAL A 1 77 ? -0.048 -9.202 -10.087 1.00 98.12 77 VAL A O 1
ATOM 593 N N . ASP A 1 78 ? -0.490 -11.248 -10.941 1.00 96.81 78 ASP A N 1
ATOM 594 C CA . ASP A 1 78 ? 0.236 -11.064 -12.196 1.00 96.81 78 ASP A CA 1
ATOM 595 C C . ASP A 1 78 ? -0.378 -9.941 -13.046 1.00 96.81 78 ASP A C 1
ATOM 597 O O . ASP A 1 78 ? -1.597 -9.752 -13.071 1.00 96.81 78 ASP A O 1
ATOM 601 N N . ASP A 1 79 ? 0.482 -9.179 -13.730 1.00 96.00 79 ASP A N 1
ATOM 602 C CA . ASP A 1 79 ? 0.118 -8.108 -14.671 1.00 96.00 79 ASP A CA 1
ATOM 603 C C . ASP A 1 79 ? -0.836 -7.029 -14.111 1.00 96.00 79 ASP A C 1
ATOM 605 O O . ASP A 1 79 ? -1.531 -6.314 -14.844 1.00 96.00 79 ASP A O 1
ATOM 609 N N . LEU A 1 80 ? -0.863 -6.848 -12.787 1.00 97.81 80 LEU A N 1
ATOM 610 C CA . LEU A 1 80 ? -1.693 -5.834 -12.151 1.00 97.81 80 LEU A CA 1
ATOM 611 C C . LEU A 1 80 ? -1.162 -4.423 -12.441 1.00 97.81 80 LEU A C 1
ATOM 613 O O . LEU A 1 80 ? -0.058 -4.064 -12.040 1.00 97.81 80 LEU A O 1
ATOM 617 N N . HIS A 1 81 ? -1.992 -3.567 -13.049 1.00 97.44 81 HIS A N 1
ATOM 618 C CA . HIS A 1 81 ? -1.646 -2.156 -13.281 1.00 97.44 81 HIS A CA 1
ATOM 619 C C . HIS A 1 81 ? -2.632 -1.139 -12.673 1.00 97.44 81 HIS A C 1
ATOM 621 O O . HIS A 1 81 ? -2.547 0.066 -12.932 1.00 97.44 81 HIS A O 1
ATOM 627 N N . MET A 1 82 ? -3.556 -1.586 -11.821 1.00 97.94 82 MET A N 1
ATOM 628 C CA . MET A 1 82 ? -4.519 -0.705 -11.149 1.00 97.94 82 MET A CA 1
ATOM 629 C C . MET A 1 82 ? -3.875 0.136 -10.036 1.00 97.94 82 MET A C 1
ATOM 631 O O . MET A 1 82 ? -2.743 -0.119 -9.624 1.00 97.94 82 MET A O 1
ATOM 635 N N . LYS A 1 83 ? -4.587 1.183 -9.595 1.00 96.88 83 LYS A N 1
ATOM 636 C CA . LYS A 1 83 ? -4.288 1.981 -8.394 1.00 96.88 83 LYS A CA 1
ATOM 637 C C . LYS A 1 83 ? -5.610 2.340 -7.704 1.00 96.88 83 LYS A C 1
ATOM 639 O O . LYS A 1 83 ? -6.231 3.349 -8.026 1.00 96.88 83 LYS A O 1
ATOM 644 N N . VAL A 1 84 ? -6.068 1.481 -6.802 1.00 98.06 84 VAL A N 1
ATOM 645 C CA . VAL A 1 84 ? -7.340 1.595 -6.082 1.00 98.06 84 VAL A CA 1
ATOM 646 C C . VAL A 1 84 ? -7.064 1.608 -4.586 1.00 98.06 84 VAL A C 1
ATOM 648 O O . VAL A 1 84 ? -6.338 0.761 -4.070 1.00 98.06 84 VAL A O 1
ATOM 651 N N . PHE A 1 85 ? -7.680 2.562 -3.897 1.00 97.44 85 PHE A N 1
ATOM 652 C CA . PHE A 1 85 ? -7.668 2.686 -2.445 1.00 97.44 85 PHE A CA 1
ATOM 653 C C . PHE A 1 85 ? -9.118 2.714 -1.989 1.00 97.44 85 PHE A C 1
ATOM 655 O O . PHE A 1 85 ? -9.882 3.577 -2.428 1.00 97.44 85 PHE A O 1
ATOM 662 N N . TRP A 1 86 ? -9.507 1.766 -1.146 1.00 97.75 86 TRP A N 1
ATOM 663 C CA . TRP A 1 86 ? -10.893 1.609 -0.737 1.00 97.75 86 TRP A CA 1
ATOM 664 C C . TRP A 1 86 ? -10.995 1.197 0.726 1.00 97.75 86 TRP A C 1
ATOM 666 O O . TRP A 1 86 ? -10.149 0.471 1.255 1.00 97.75 86 TRP A O 1
ATOM 676 N N . SER A 1 87 ? -12.057 1.652 1.375 1.00 96.94 87 SER A N 1
ATOM 677 C CA . SER A 1 87 ? -12.454 1.180 2.689 1.00 96.94 87 SER A CA 1
ATOM 678 C C . SER A 1 87 ? -13.965 1.072 2.782 1.00 96.94 87 SER A C 1
ATOM 680 O O . SER A 1 87 ? -14.700 1.866 2.195 1.00 96.94 87 SER A O 1
ATOM 682 N N . GLU A 1 88 ? -14.405 0.074 3.533 1.00 95.25 88 GLU A N 1
ATOM 683 C CA . GLU A 1 88 ? -15.772 -0.046 4.003 1.00 95.25 88 GLU A CA 1
ATOM 684 C C . GLU A 1 88 ? -15.988 1.000 5.098 1.00 95.25 88 GLU A C 1
ATOM 686 O O . GLU A 1 88 ? -15.240 1.052 6.081 1.00 95.25 88 GLU A O 1
ATOM 691 N N . ARG A 1 89 ? -16.973 1.868 4.893 1.00 71.38 89 ARG A N 1
ATOM 692 C CA . ARG A 1 89 ? -17.352 2.940 5.808 1.00 71.38 89 ARG A CA 1
ATOM 693 C C . ARG A 1 89 ? -18.855 3.015 5.928 1.00 71.38 89 ARG A C 1
ATOM 695 O O . ARG A 1 89 ? -19.514 2.820 4.883 1.00 71.38 89 ARG A O 1
#